Protein AF-A0A141RM23-F1 (afdb_monomer_lite)

Structure (mmCIF, N/CA/C/O backbone):
data_AF-A0A141RM23-F1
#
_entry.id   AF-A0A141RM23-F1
#
loop_
_atom_site.group_PDB
_atom_site.id
_atom_site.type_symbol
_atom_site.label_atom_id
_atom_site.label_alt_id
_atom_site.label_comp_id
_atom_site.label_asym_id
_atom_site.label_entity_id
_atom_site.label_seq_id
_atom_site.pdbx_PDB_ins_code
_atom_site.Cartn_x
_atom_site.Cartn_y
_atom_site.Cartn_z
_atom_site.occupancy
_atom_site.B_iso_or_equiv
_atom_site.auth_seq_id
_atom_site.auth_comp_id
_atom_site.auth_asym_id
_atom_site.auth_atom_id
_atom_site.pdbx_PDB_model_num
ATOM 1 N N . THR A 1 1 ? 26.412 0.234 -7.116 1.00 46.94 1 THR A N 1
ATOM 2 C CA . THR A 1 1 ? 25.533 0.199 -5.928 1.00 46.94 1 THR A CA 1
ATOM 3 C C . THR A 1 1 ? 24.161 -0.273 -6.369 1.00 46.94 1 THR A C 1
ATOM 5 O O . THR A 1 1 ? 23.476 0.445 -7.078 1.00 46.94 1 THR A O 1
ATOM 8 N N . SER A 1 2 ? 23.805 -1.522 -6.061 1.00 54.91 2 SER A N 1
ATOM 9 C CA . SER A 1 2 ? 22.503 -2.107 -6.414 1.00 54.91 2 SER A CA 1
ATOM 10 C C . SER A 1 2 ? 21.502 -1.757 -5.318 1.00 54.91 2 SER A C 1
ATOM 12 O O . SER A 1 2 ? 21.536 -2.362 -4.250 1.00 54.91 2 SER A O 1
ATOM 14 N N . ALA A 1 3 ? 20.651 -0.758 -5.552 1.00 59.91 3 ALA A N 1
ATOM 15 C CA . ALA A 1 3 ? 19.482 -0.537 -4.712 1.00 59.91 3 ALA A CA 1
ATOM 16 C C . ALA A 1 3 ? 18.476 -1.652 -5.020 1.00 59.91 3 ALA A C 1
ATOM 18 O O . ALA A 1 3 ? 17.959 -1.736 -6.132 1.00 59.91 3 ALA A O 1
ATOM 19 N N . THR A 1 4 ? 18.233 -2.539 -4.057 1.00 63.19 4 THR A N 1
ATOM 20 C CA . THR A 1 4 ? 17.068 -3.428 -4.089 1.00 63.19 4 THR A CA 1
ATOM 21 C C . THR A 1 4 ? 15.819 -2.565 -4.283 1.00 63.19 4 THR A C 1
ATOM 23 O O . THR A 1 4 ? 15.667 -1.596 -3.534 1.00 63.19 4 THR A O 1
ATOM 26 N N . PRO A 1 5 ? 14.944 -2.849 -5.264 1.00 59.81 5 PRO A N 1
ATOM 27 C CA . PRO A 1 5 ? 13.729 -2.069 -5.432 1.00 59.81 5 PRO A CA 1
ATOM 28 C C . PRO A 1 5 ? 12.884 -2.229 -4.167 1.00 59.81 5 PRO A C 1
ATOM 30 O O . PRO A 1 5 ? 12.467 -3.337 -3.832 1.00 59.81 5 PRO A O 1
ATOM 33 N N . SER A 1 6 ? 12.664 -1.132 -3.437 1.00 67.00 6 SER A N 1
ATOM 34 C CA . SER A 1 6 ? 11.635 -1.113 -2.400 1.00 67.00 6 SER A CA 1
ATOM 35 C C . SER A 1 6 ? 10.312 -1.515 -3.052 1.00 67.00 6 SER A C 1
ATOM 37 O O . SER A 1 6 ? 10.002 -0.982 -4.123 1.00 67.00 6 SER A O 1
ATOM 39 N N . PRO A 1 7 ? 9.52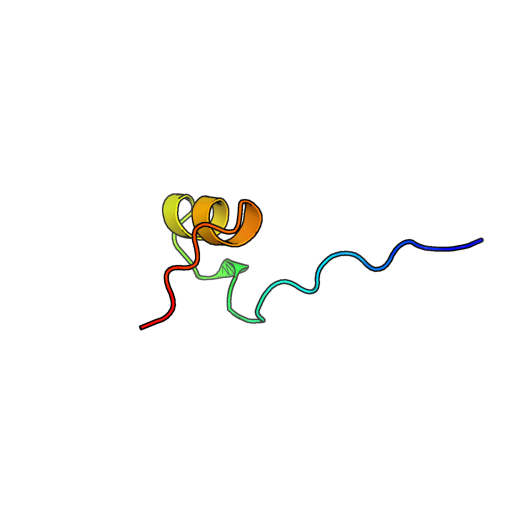6 -2.419 -2.441 1.00 68.31 7 PRO A N 1
ATOM 40 C CA . PRO A 1 7 ? 8.162 -2.673 -2.877 1.00 68.31 7 PRO A CA 1
ATOM 41 C C . PRO A 1 7 ? 7.441 -1.332 -2.994 1.00 68.31 7 PRO A C 1
ATOM 43 O O . PRO A 1 7 ? 7.353 -0.580 -2.020 1.00 68.31 7 PRO A O 1
ATOM 46 N N . ALA A 1 8 ? 7.011 -0.985 -4.206 1.00 73.81 8 ALA A N 1
ATOM 47 C CA . ALA A 1 8 ? 6.293 0.254 -4.434 1.00 73.81 8 ALA A CA 1
ATOM 48 C C . ALA A 1 8 ? 4.940 0.131 -3.732 1.00 73.81 8 ALA A C 1
ATOM 50 O O . ALA A 1 8 ? 4.074 -0.634 -4.154 1.00 73.81 8 ALA A O 1
ATOM 51 N N . LEU A 1 9 ? 4.788 0.844 -2.617 1.00 80.19 9 LEU A N 1
ATOM 52 C CA . LEU A 1 9 ? 3.514 0.914 -1.920 1.00 80.19 9 LEU A CA 1
ATOM 53 C C . LEU A 1 9 ? 2.483 1.597 -2.834 1.00 80.19 9 LEU A C 1
ATOM 55 O O . LEU A 1 9 ? 2.846 2.510 -3.584 1.00 80.19 9 LEU A O 1
ATOM 59 N N . PRO A 1 10 ? 1.201 1.196 -2.772 1.00 78.50 10 PRO A N 1
ATOM 60 C CA . PRO A 1 10 ? 0.131 1.903 -3.465 1.00 78.50 10 PRO A CA 1
ATOM 61 C C . PRO A 1 10 ? 0.170 3.403 -3.147 1.00 78.50 10 PRO A C 1
ATOM 63 O O . PRO A 1 10 ? 0.454 3.795 -2.016 1.00 78.50 10 PRO A O 1
ATOM 66 N N . ALA A 1 11 ? -0.152 4.262 -4.116 1.00 81.75 11 ALA A N 1
ATOM 67 C CA . ALA A 1 11 ? -0.088 5.718 -3.935 1.00 81.75 11 ALA A CA 1
ATOM 68 C C . ALA A 1 11 ? -0.974 6.235 -2.778 1.00 81.75 11 ALA A C 1
ATOM 70 O O . ALA A 1 11 ? -0.701 7.283 -2.199 1.00 81.75 11 ALA A O 1
ATOM 71 N N . ASN A 1 12 ? -2.016 5.485 -2.417 1.00 83.12 12 ASN A N 1
ATOM 72 C CA . ASN A 1 12 ? -2.932 5.755 -1.309 1.00 83.12 12 ASN A CA 1
ATOM 73 C C .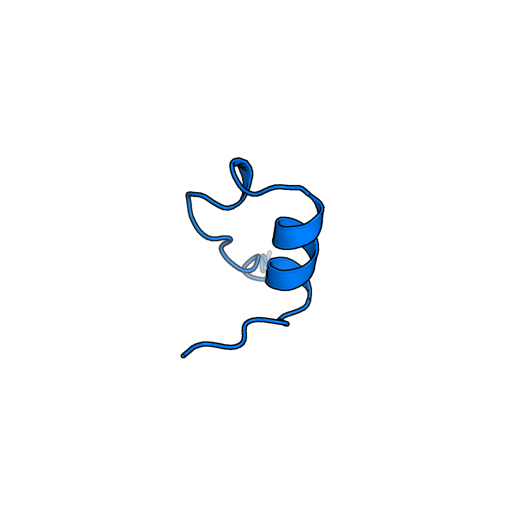 ASN A 1 12 ? -2.569 5.007 -0.014 1.00 83.12 12 ASN A C 1
ATOM 75 O O . ASN A 1 12 ? -3.341 5.013 0.938 1.00 83.12 12 ASN A O 1
ATOM 79 N N . PHE A 1 13 ? -1.410 4.355 0.059 1.00 84.31 13 PHE A N 1
ATOM 80 C CA . PHE A 1 13 ? -1.020 3.592 1.241 1.00 84.31 13 PHE A CA 1
ATOM 81 C C . PHE A 1 13 ? -0.992 4.465 2.503 1.00 84.31 13 PHE A C 1
ATOM 83 O O . PHE A 1 13 ? -1.508 4.073 3.546 1.00 84.31 13 PHE A O 1
ATOM 90 N N . SER A 1 14 ? -0.465 5.687 2.400 1.00 84.62 14 SER A N 1
ATOM 91 C CA . SER A 1 14 ? -0.372 6.639 3.515 1.00 84.62 14 SER A CA 1
ATOM 92 C C . SER A 1 14 ? -1.727 7.144 4.024 1.00 84.62 14 SER A C 1
ATOM 94 O O . SER A 1 14 ? -1.793 7.607 5.161 1.00 84.62 14 SER A O 1
ATOM 96 N N . SER A 1 15 ? -2.797 7.037 3.227 1.00 89.44 15 SER A N 1
ATOM 97 C CA . SER A 1 15 ? -4.153 7.424 3.635 1.00 89.44 15 SER A CA 1
ATOM 98 C C . SER A 1 15 ? -4.951 6.280 4.263 1.00 89.44 15 SER A C 1
ATOM 100 O O . SER A 1 15 ? -6.012 6.524 4.839 1.00 89.44 15 SER A O 1
ATOM 102 N N . LEU A 1 16 ? -4.452 5.041 4.195 1.00 85.50 16 LEU A N 1
ATOM 103 C CA . LEU A 1 16 ? -5.080 3.905 4.860 1.00 85.50 16 LEU A CA 1
ATOM 104 C C . LEU A 1 16 ? -4.926 4.004 6.388 1.00 85.50 16 LEU A C 1
ATOM 106 O O . LEU A 1 16 ? -3.892 4.457 6.886 1.00 85.50 16 LEU A O 1
ATOM 110 N N . PRO A 1 17 ? -5.907 3.511 7.165 1.00 88.69 17 PRO A N 1
ATOM 111 C CA . PRO A 1 17 ? -5.724 3.296 8.594 1.00 88.69 17 PRO A CA 1
ATOM 112 C C . PRO A 1 17 ? -4.489 2.427 8.859 1.00 88.69 17 PRO A C 1
ATOM 114 O O . PRO A 1 17 ? -4.227 1.480 8.120 1.00 88.69 17 PRO A O 1
ATOM 117 N N . LYS A 1 18 ? -3.759 2.687 9.950 1.00 83.25 18 LYS A N 1
ATOM 118 C CA . LYS A 1 18 ? -2.531 1.941 10.303 1.00 83.25 18 LYS A CA 1
ATOM 119 C C . LYS A 1 18 ? -2.727 0.419 10.306 1.00 83.25 18 LYS A C 1
ATOM 121 O O . LYS A 1 18 ? -1.858 -0.311 9.848 1.00 83.25 18 LYS A O 1
ATOM 126 N N . ASN A 1 19 ? -3.892 -0.051 10.751 1.00 83.31 19 ASN A N 1
ATOM 127 C CA . ASN A 1 19 ? -4.234 -1.476 10.746 1.00 83.31 19 ASN A CA 1
ATOM 128 C C . ASN A 1 19 ? -4.292 -2.053 9.319 1.00 83.31 19 ASN A C 1
ATOM 130 O O . ASN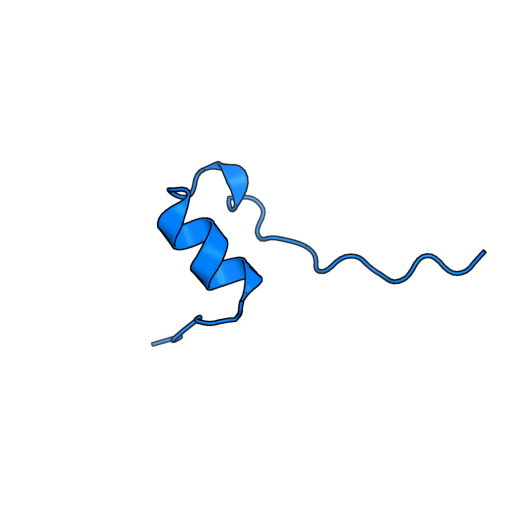 A 1 19 ? -3.822 -3.157 9.087 1.00 83.31 19 ASN A O 1
ATOM 134 N N . HIS A 1 20 ? -4.799 -1.282 8.352 1.00 81.25 20 HIS A N 1
ATOM 135 C CA . HIS A 1 20 ? -4.851 -1.669 6.938 1.00 81.25 20 HIS A CA 1
ATOM 136 C C . HIS A 1 20 ? -3.484 -1.544 6.253 1.00 81.25 20 HIS A C 1
ATOM 138 O O . HIS A 1 20 ? -3.149 -2.354 5.393 1.00 81.25 20 HIS A O 1
ATOM 144 N N . GLN A 1 21 ? -2.675 -0.555 6.643 1.00 84.19 21 GLN A N 1
ATOM 145 C CA . GLN A 1 21 ? -1.294 -0.414 6.167 1.00 84.19 21 GLN A CA 1
ATOM 146 C C . GLN A 1 21 ? -0.457 -1.653 6.501 1.00 84.19 21 GLN A C 1
ATOM 148 O O . GLN A 1 21 ? 0.284 -2.146 5.656 1.00 84.19 21 GLN A O 1
ATOM 153 N N . ILE A 1 22 ? -0.615 -2.185 7.715 1.00 83.69 22 ILE A N 1
ATOM 154 C CA . ILE A 1 22 ? 0.050 -3.414 8.161 1.00 83.69 22 ILE A CA 1
ATOM 155 C C . ILE A 1 22 ? -0.363 -4.591 7.266 1.00 83.69 22 ILE A C 1
ATOM 157 O O . ILE A 1 22 ? 0.512 -5.243 6.703 1.00 83.69 22 ILE A O 1
ATOM 161 N N . SER A 1 23 ? -1.661 -4.811 7.033 1.00 80.00 23 SER A N 1
ATOM 162 C CA . SER A 1 23 ? -2.136 -5.875 6.129 1.00 80.00 23 SER A CA 1
ATOM 163 C C . SER A 1 23 ? -1.532 -5.785 4.723 1.00 80.00 23 SER A C 1
ATOM 165 O O . SER A 1 23 ? -1.115 -6.797 4.165 1.00 80.00 23 SER A O 1
ATOM 167 N N . VAL A 1 24 ? -1.406 -4.576 4.169 1.00 77.19 24 VAL A N 1
ATOM 168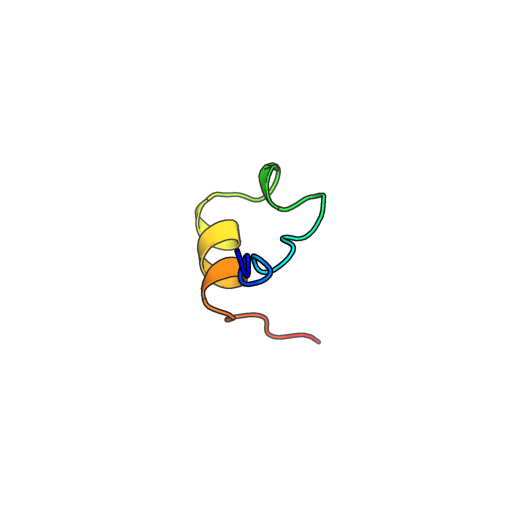 C CA . VAL A 1 24 ? -0.810 -4.360 2.840 1.00 77.19 24 VAL A CA 1
ATOM 169 C C . VAL A 1 24 ? 0.709 -4.601 2.832 1.00 77.19 24 VAL A C 1
ATOM 171 O O . VAL A 1 24 ? 1.221 -5.141 1.856 1.00 77.19 24 VAL A O 1
ATOM 174 N N . ILE A 1 25 ? 1.436 -4.264 3.907 1.00 80.38 25 ILE A N 1
ATOM 175 C CA . ILE A 1 25 ? 2.880 -4.558 4.032 1.00 80.38 25 ILE A CA 1
ATOM 176 C C . ILE A 1 25 ? 3.132 -6.066 4.144 1.00 80.38 25 ILE A C 1
ATOM 178 O O . ILE A 1 25 ? 4.078 -6.576 3.547 1.00 80.38 25 ILE A O 1
ATOM 182 N N . PHE A 1 26 ? 2.307 -6.775 4.916 1.00 81.44 26 PHE A N 1
ATOM 183 C CA . PHE A 1 26 ? 2.498 -8.201 5.201 1.00 81.44 26 PHE A CA 1
ATOM 184 C C . PHE A 1 26 ? 1.804 -9.133 4.197 1.00 81.44 26 PHE A C 1
ATOM 186 O O . PHE A 1 26 ? 1.877 -10.349 4.350 1.00 81.44 26 PHE A O 1
ATOM 193 N N . GLY A 1 27 ? 1.192 -8.585 3.143 1.00 69.88 27 GLY A N 1
ATOM 194 C CA . GLY A 1 27 ? 0.626 -9.376 2.051 1.00 69.88 27 GLY A CA 1
ATOM 195 C C . GLY A 1 27 ? -0.697 -10.062 2.387 1.00 69.88 27 GLY A C 1
ATOM 196 O O . GLY A 1 27 ? -1.080 -10.994 1.686 1.00 69.88 27 GLY A O 1
ATOM 197 N N . ASP A 1 28 ? -1.425 -9.587 3.400 1.00 64.75 28 ASP A N 1
ATOM 198 C CA . ASP A 1 28 ? -2.783 -10.048 3.723 1.00 64.75 28 ASP A CA 1
ATOM 199 C C . ASP A 1 28 ? -3.808 -9.375 2.794 1.00 64.75 28 ASP A C 1
ATOM 201 O O . ASP A 1 28 ? -4.779 -8.737 3.203 1.00 64.75 28 ASP A O 1
ATOM 205 N N . VAL A 1 29 ? -3.508 -9.420 1.496 1.00 60.75 29 VAL A N 1
ATOM 206 C CA . VAL A 1 29 ? -4.336 -8.835 0.452 1.00 60.75 29 VAL A CA 1
ATOM 207 C C . VAL A 1 29 ? -5.193 -9.954 -0.120 1.00 60.75 29 VAL A C 1
ATOM 209 O O . VAL A 1 29 ? -4.856 -10.580 -1.123 1.00 60.75 29 VAL A O 1
ATOM 212 N N . VAL A 1 30 ? -6.309 -10.233 0.552 1.00 57.47 30 VAL A N 1
ATOM 213 C CA . VAL A 1 30 ? -7.403 -11.006 -0.041 1.00 57.47 30 VAL A CA 1
ATOM 214 C C . VAL A 1 30 ? -8.021 -10.130 -1.131 1.00 57.47 30 VAL A C 1
ATOM 216 O O . VAL A 1 30 ? -8.820 -9.238 -0.853 1.00 57.47 30 VAL A O 1
ATOM 219 N N . TYR A 1 31 ? -7.600 -10.345 -2.374 1.00 56.75 31 TYR A N 1
ATOM 220 C CA . TYR A 1 31 ? -8.270 -9.790 -3.546 1.00 56.75 31 TYR A CA 1
ATOM 221 C C . TYR A 1 31 ? -9.530 -10.626 -3.824 1.00 56.75 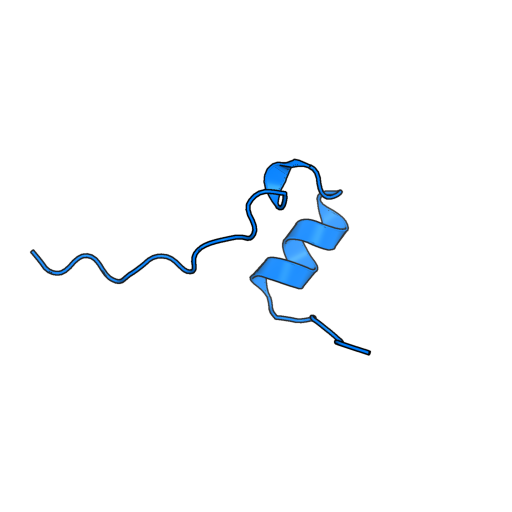31 TYR A C 1
ATOM 223 O O . TYR A 1 31 ? -9.425 -11.837 -4.021 1.00 56.75 31 TYR A O 1
ATOM 231 N N . TYR A 1 32 ? -10.700 -9.981 -3.825 1.00 52.75 32 TYR A N 1
ATOM 232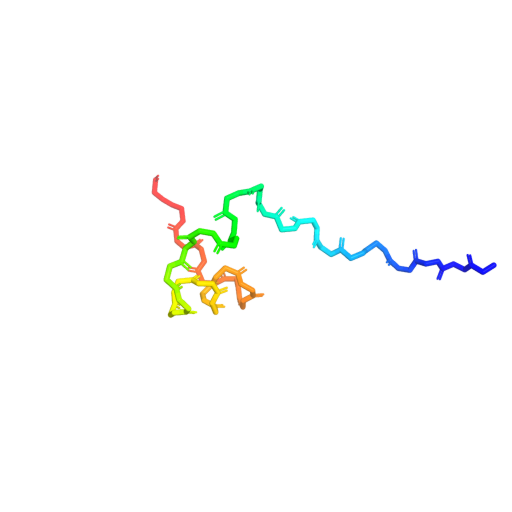 C CA . TYR A 1 32 ? -11.955 -10.495 -4.390 1.00 52.75 32 TYR A CA 1
ATOM 233 C C . TYR A 1 32 ? -12.311 -9.676 -5.630 1.00 52.75 32 TYR A C 1
ATOM 235 O O . TYR A 1 32 ? -12.028 -8.454 -5.610 1.00 52.75 32 TYR A O 1
#

Secondary structure (DSSP, 8-state):
---PPPP---TTGGGS-HHHHHHHHTT-----

Sequence (32 aa):
TSATPSPALPANFSSLPKNHQISVIFGDVVYY

Foldseek 3Di:
DDDDDDDDDPPCLVVDDPVVNVCSVVVVDPDD

pLDDT: mean 73.35, std 11.93, range [46.94, 89.44]

Radius of gyration: 11.57 Å; chains: 1; bounding box: 38×18×17 Å